Protein AF-A0A1Y3BEQ4-F1 (afdb_monomer_lite)

Secondary structure (DSSP, 8-state):
-HHHHHH-TTGGGTSPPPPHHHHHHTTTTTBTTBPPPHHHHHHHHHHHHHS----TTTS-THHHHHHHHHHHHHHHTSTT-------TT---SS--S----HHHHHHHHHTTSSS--

pLDDT: mean 78.17, std 21.46, range [35.81, 98.31]

Organism: Euroglyp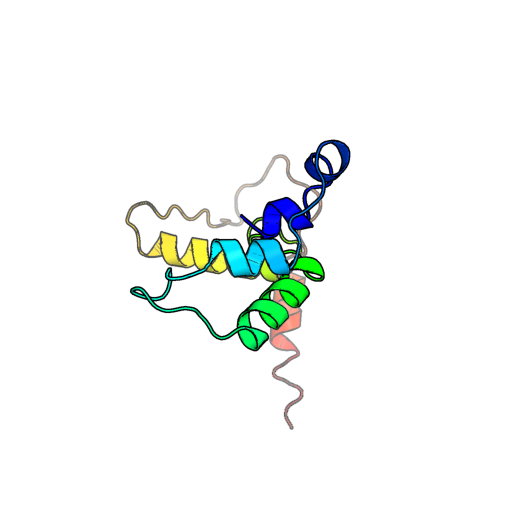hus maynei (NCBI:txid6958)

Structure (mmCIF, N/CA/C/O backbone):
data_AF-A0A1Y3BEQ4-F1
#
_entry.id   AF-A0A1Y3BEQ4-F1
#
loop_
_atom_site.group_PDB
_atom_site.id
_atom_site.type_symbol
_atom_site.label_atom_id
_atom_site.label_alt_id
_atom_site.label_comp_id
_atom_site.label_asym_id
_atom_site.label_entity_id
_atom_site.label_seq_id
_atom_site.pdbx_PDB_ins_code
_atom_site.Cartn_x
_atom_site.Cartn_y
_atom_site.Cartn_z
_atom_site.occupancy
_atom_site.B_iso_or_equiv
_atom_site.auth_seq_id
_atom_site.auth_comp_id
_atom_site.auth_asym_id
_atom_site.auth_atom_id
_atom_site.pdbx_PDB_model_num
ATOM 1 N N . MET A 1 1 ? -2.098 6.900 5.726 1.00 89.12 1 MET A N 1
ATOM 2 C CA . MET A 1 1 ? -0.632 6.675 5.760 1.00 89.12 1 MET A CA 1
ATOM 3 C C . MET A 1 1 ? -0.265 5.304 6.360 1.00 89.12 1 MET A C 1
ATOM 5 O O . MET A 1 1 ? 0.810 5.152 6.918 1.00 89.12 1 MET A O 1
ATOM 9 N N . LEU A 1 2 ? -1.121 4.279 6.232 1.00 95.69 2 LEU A N 1
ATOM 10 C CA . LEU A 1 2 ? -0.963 3.025 6.983 1.00 95.69 2 LEU A CA 1
ATOM 11 C C . LEU A 1 2 ? 0.298 2.229 6.599 1.00 95.69 2 LEU A C 1
ATOM 13 O O . LEU A 1 2 ? 0.994 1.74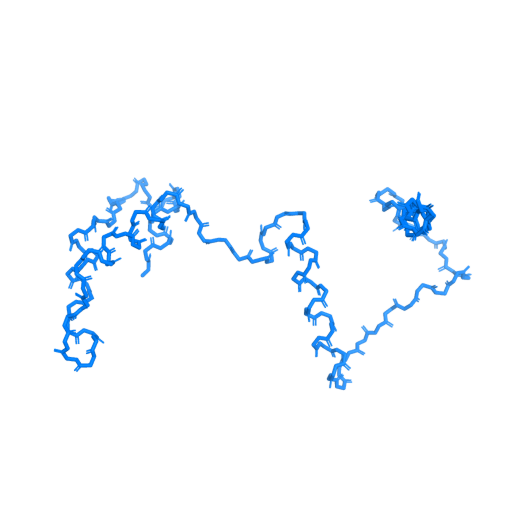8 7.478 1.00 95.69 2 LEU A O 1
ATOM 17 N N . ASN A 1 3 ? 0.630 2.128 5.307 1.00 95.50 3 ASN A N 1
ATOM 18 C CA . ASN A 1 3 ? 1.767 1.317 4.849 1.00 95.50 3 ASN A CA 1
ATOM 19 C C . ASN A 1 3 ? 3.103 1.736 5.491 1.00 95.50 3 ASN A C 1
ATOM 21 O O . ASN A 1 3 ? 3.801 0.914 6.073 1.00 95.50 3 ASN A O 1
ATOM 25 N N . VAL A 1 4 ? 3.427 3.032 5.434 1.00 93.62 4 VAL A N 1
ATOM 26 C CA . VAL A 1 4 ? 4.672 3.567 6.010 1.00 93.62 4 VAL A CA 1
ATOM 27 C C . VAL A 1 4 ? 4.693 3.377 7.523 1.00 93.62 4 VAL A C 1
ATOM 29 O O . VAL A 1 4 ? 5.707 2.971 8.073 1.00 93.62 4 VAL A O 1
ATOM 32 N N . ASP A 1 5 ? 3.574 3.632 8.194 1.00 94.50 5 AS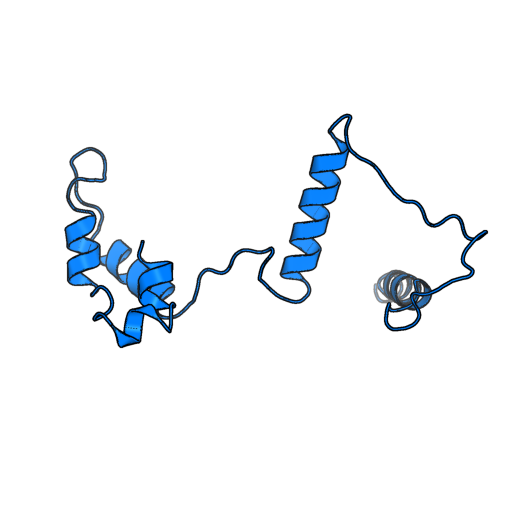P A N 1
ATOM 33 C CA . ASP A 1 5 ? 3.451 3.458 9.640 1.00 94.50 5 ASP A CA 1
ATOM 34 C C . ASP A 1 5 ? 3.684 1.997 10.083 1.00 94.50 5 ASP A C 1
ATOM 36 O O . ASP A 1 5 ? 4.416 1.739 11.039 1.00 94.50 5 ASP A O 1
ATOM 40 N N . GLN A 1 6 ? 3.149 1.023 9.338 1.00 94.94 6 GLN A N 1
ATOM 41 C CA . GLN A 1 6 ? 3.293 -0.397 9.671 1.00 94.94 6 GLN A CA 1
ATOM 42 C C . GLN A 1 6 ? 4.669 -0.984 9.324 1.00 94.94 6 GLN A C 1
ATOM 44 O O . GLN A 1 6 ? 5.072 -1.951 9.973 1.00 94.94 6 GLN A O 1
ATOM 49 N N . HIS A 1 7 ? 5.418 -0.421 8.367 1.00 94.00 7 HIS A N 1
ATOM 50 C CA . HIS A 1 7 ? 6.659 -1.034 7.850 1.00 94.00 7 HIS A CA 1
ATOM 51 C C . HIS A 1 7 ? 7.935 -0.222 8.085 1.00 94.00 7 HIS A C 1
ATOM 53 O O . HIS A 1 7 ? 9.035 -0.776 8.066 1.00 94.00 7 HIS A O 1
ATOM 59 N N . ASN A 1 8 ? 7.832 1.065 8.423 1.00 90.75 8 ASN A N 1
ATOM 60 C CA . ASN A 1 8 ? 9.009 1.894 8.661 1.00 90.75 8 ASN A CA 1
ATOM 61 C C . ASN A 1 8 ? 9.662 1.597 10.024 1.00 90.75 8 ASN A C 1
ATOM 63 O O . ASN A 1 8 ? 9.209 2.036 11.084 1.00 90.75 8 ASN A O 1
ATOM 67 N N . SER A 1 9 ? 10.799 0.901 9.978 1.00 85.50 9 SER A N 1
ATOM 68 C CA . SER A 1 9 ? 11.601 0.532 11.154 1.00 85.50 9 SER A CA 1
ATOM 69 C C . SER A 1 9 ? 12.084 1.723 11.994 1.00 85.50 9 SER A C 1
ATOM 71 O O . SER A 1 9 ? 12.316 1.556 13.190 1.00 85.50 9 SER A O 1
ATOM 73 N N . ASN A 1 10 ? 12.242 2.914 11.406 1.00 83.25 10 ASN A N 1
ATOM 74 C CA . ASN A 1 10 ? 12.673 4.108 12.140 1.00 83.25 10 ASN A CA 1
ATOM 75 C C . ASN A 1 10 ? 11.533 4.695 12.985 1.00 83.25 10 ASN A C 1
ATOM 77 O O . ASN A 1 10 ? 11.760 5.090 14.126 1.00 83.25 10 ASN A O 1
ATOM 81 N N . VAL A 1 11 ? 10.309 4.701 12.447 1.00 76.62 11 VAL A N 1
ATOM 82 C CA . VAL A 1 11 ? 9.114 5.245 13.119 1.00 76.62 11 VAL A CA 1
ATOM 83 C C . VAL A 1 11 ? 8.700 4.362 14.298 1.00 76.62 11 VAL A C 1
ATOM 85 O O . VAL A 1 11 ? 8.426 4.879 15.378 1.00 76.62 11 VAL A O 1
ATOM 88 N N . LYS A 1 12 ? 8.789 3.031 14.155 1.00 73.31 12 LYS A N 1
ATOM 89 C CA . LYS A 1 12 ? 8.492 2.068 15.237 1.00 73.31 12 LYS A CA 1
ATOM 90 C C . LYS A 1 12 ? 9.318 2.268 16.511 1.00 73.31 12 LYS A C 1
ATOM 92 O O . LYS A 1 12 ? 8.900 1.846 17.582 1.00 73.31 12 LYS A O 1
ATOM 97 N N . ARG A 1 13 ? 10.505 2.876 16.405 1.00 74.44 13 ARG A N 1
ATOM 98 C CA . ARG A 1 13 ? 11.365 3.166 17.566 1.00 74.44 13 ARG A CA 1
ATOM 99 C C . ARG A 1 13 ? 10.909 4.397 18.352 1.00 74.44 13 ARG A C 1
ATOM 101 O O . ARG A 1 13 ? 11.357 4.573 19.477 1.00 74.44 13 ARG A O 1
ATOM 108 N N . GLN A 1 14 ? 10.076 5.252 17.757 1.00 76.81 14 GLN A N 1
ATOM 109 C CA . GLN A 1 14 ? 9.663 6.538 18.327 1.00 76.81 14 GLN A CA 1
ATOM 110 C C . GLN A 1 14 ? 8.184 6.555 18.719 1.00 76.81 14 GLN A C 1
ATOM 112 O O . GLN A 1 14 ? 7.830 7.163 19.726 1.00 76.81 14 GLN A O 1
ATOM 117 N N . THR A 1 15 ? 7.323 5.891 17.948 1.00 82.38 15 THR A N 1
ATOM 118 C CA . THR A 1 15 ? 5.871 5.914 18.148 1.00 82.38 15 THR A CA 1
ATOM 119 C C . THR A 1 15 ? 5.263 4.533 17.946 1.00 82.38 15 THR A C 1
ATOM 121 O O . THR A 1 15 ? 5.746 3.738 17.136 1.00 82.38 15 THR A O 1
ATOM 124 N N . ASN A 1 16 ? 4.178 4.253 18.669 1.00 87.38 16 ASN A N 1
ATOM 125 C CA . ASN A 1 16 ? 3.437 3.011 18.490 1.00 87.38 16 ASN A CA 1
ATOM 126 C C . ASN A 1 16 ? 2.718 3.020 17.123 1.00 87.38 16 ASN A C 1
ATOM 128 O O . ASN A 1 16 ? 2.080 4.028 16.815 1.00 87.38 16 ASN A O 1
ATOM 132 N N . PRO A 1 17 ? 2.798 1.944 16.315 1.00 92.19 17 PRO A N 1
ATOM 133 C CA . PRO A 1 17 ? 2.091 1.869 15.037 1.00 92.19 17 PRO A CA 1
ATOM 134 C C . PRO A 1 17 ? 0.573 1.964 15.207 1.00 92.19 17 PRO A C 1
ATOM 136 O O . PRO A 1 17 ? 0.022 1.479 16.199 1.00 92.19 17 PRO A O 1
ATOM 139 N N . MET A 1 18 ? -0.103 2.508 14.196 1.00 94.81 18 MET A N 1
ATOM 140 C CA . MET A 1 18 ? -1.557 2.630 14.128 1.00 94.81 18 MET A CA 1
ATOM 141 C C . MET A 1 18 ? -2.233 1.269 14.316 1.00 94.81 18 MET A C 1
ATOM 143 O O . MET A 1 18 ? -1.926 0.277 13.642 1.00 94.81 18 MET A O 1
ATOM 147 N N . THR A 1 19 ? -3.188 1.222 15.233 1.00 96.50 19 THR A N 1
ATOM 148 C CA . THR A 1 19 ? -4.008 0.042 15.504 1.00 96.50 19 THR A CA 1
ATOM 149 C C . THR A 1 19 ? -5.142 -0.097 14.486 1.00 96.50 19 THR A C 1
ATOM 151 O O . THR A 1 19 ? -5.498 0.849 13.783 1.00 96.50 19 THR A O 1
ATOM 154 N N . CYS A 1 20 ? -5.741 -1.289 14.400 1.00 97.00 20 CYS A N 1
ATOM 155 C CA . CYS A 1 20 ? -6.885 -1.526 13.514 1.00 97.00 20 CYS A CA 1
ATOM 156 C C . CYS A 1 20 ? -8.065 -0.596 13.846 1.00 97.00 20 CYS A C 1
ATOM 158 O O . CYS A 1 20 ? -8.728 -0.089 12.945 1.00 97.00 20 CYS A O 1
ATOM 160 N N . GLU A 1 21 ? -8.311 -0.343 15.133 1.00 97.12 21 GLU A N 1
ATOM 161 C CA . GLU A 1 21 ? -9.393 0.537 15.581 1.00 97.12 21 GLU A CA 1
ATOM 162 C C . GLU A 1 21 ? -9.151 1.991 15.183 1.00 97.12 21 GLU A C 1
ATOM 164 O O . GLU A 1 21 ? -10.052 2.652 14.667 1.00 97.12 21 GLU A O 1
ATOM 169 N N . GLU A 1 22 ? -7.920 2.478 15.346 1.00 97.06 22 GLU A N 1
ATOM 170 C CA . GLU A 1 22 ? -7.535 3.816 14.892 1.00 97.06 22 GLU A CA 1
ATOM 171 C C . GLU A 1 22 ? -7.647 3.934 13.371 1.00 97.06 22 GLU A C 1
ATOM 173 O O . GLU A 1 22 ? -8.161 4.933 12.872 1.00 97.06 22 GLU A O 1
ATOM 178 N N . PHE A 1 23 ? -7.244 2.903 12.621 1.00 97.56 23 PHE A N 1
ATOM 179 C CA . PHE A 1 23 ? -7.404 2.873 11.168 1.00 97.56 23 PHE A CA 1
ATOM 180 C C . PHE A 1 23 ? -8.876 2.981 10.741 1.00 97.56 23 PHE A C 1
ATOM 182 O O . PHE A 1 23 ? -9.198 3.788 9.869 1.00 97.56 23 PHE A O 1
ATOM 189 N N . ILE A 1 24 ? -9.776 2.230 11.385 1.00 96.94 24 ILE A N 1
ATOM 190 C CA . ILE A 1 24 ? -11.220 2.292 11.114 1.00 96.94 24 ILE A CA 1
ATOM 191 C C . ILE A 1 24 ? -11.785 3.663 11.503 1.00 96.94 24 ILE A C 1
ATOM 193 O O . ILE A 1 24 ? -12.531 4.267 10.733 1.00 96.94 24 ILE A O 1
ATOM 197 N N . SER A 1 25 ? -11.405 4.184 12.672 1.00 96.81 25 SER A N 1
ATOM 198 C CA . SER A 1 25 ? -11.853 5.495 13.146 1.00 96.81 25 SER A CA 1
ATOM 199 C C . SER A 1 25 ? -11.428 6.622 12.202 1.00 96.81 25 SER A C 1
ATOM 201 O O . SER A 1 25 ? -12.219 7.521 11.924 1.00 96.81 25 SER A O 1
ATOM 203 N N . ASN A 1 26 ? -10.212 6.546 11.656 1.00 96.50 26 ASN A N 1
ATOM 204 C CA . ASN A 1 26 ? -9.676 7.521 10.706 1.00 96.50 26 ASN A CA 1
ATOM 205 C C . ASN A 1 26 ? -10.437 7.560 9.368 1.00 96.50 26 ASN A C 1
ATOM 207 O O . ASN A 1 26 ? -10.296 8.527 8.623 1.00 96.50 26 ASN A O 1
ATOM 211 N N . LEU A 1 27 ? -11.228 6.530 9.049 1.00 96.06 27 LEU A N 1
ATOM 212 C CA . LEU A 1 27 ? -11.985 6.418 7.798 1.00 96.06 27 LEU A CA 1
ATOM 213 C C . LEU A 1 27 ? -13.500 6.598 7.974 1.00 96.06 27 LEU A C 1
ATOM 215 O O . LEU A 1 27 ? -14.258 6.398 7.019 1.00 96.06 27 LEU A O 1
ATOM 219 N N . ARG A 1 28 ? -13.962 7.004 9.163 1.00 96.19 28 ARG A N 1
ATOM 220 C CA . ARG A 1 28 ? -15.383 7.286 9.404 1.00 96.19 28 ARG A CA 1
ATOM 221 C C . ARG A 1 28 ? -15.884 8.426 8.524 1.00 96.19 28 ARG A C 1
ATOM 223 O O . ARG A 1 28 ? -15.244 9.465 8.408 1.00 96.19 28 ARG A O 1
ATOM 230 N N . GLN A 1 29 ? -17.054 8.226 7.928 1.00 95.19 29 GLN A N 1
ATOM 231 C CA . GLN A 1 29 ? -17.767 9.178 7.072 1.00 95.19 29 GLN A CA 1
ATOM 232 C C . GLN A 1 29 ? -17.005 9.642 5.818 1.00 95.19 29 GLN A C 1
ATOM 234 O O . GLN A 1 29 ? -17.464 10.539 5.109 1.00 95.19 29 GLN A O 1
ATOM 239 N N . VAL A 1 30 ? -15.881 9.000 5.485 1.00 95.81 30 VAL A N 1
ATOM 240 C CA . VAL A 1 30 ? -15.077 9.327 4.297 1.00 95.81 30 VAL A CA 1
ATOM 241 C C . VAL A 1 30 ? -15.685 8.728 3.016 1.00 95.81 30 VAL A C 1
ATOM 243 O O . VAL A 1 30 ? -15.368 9.172 1.914 1.0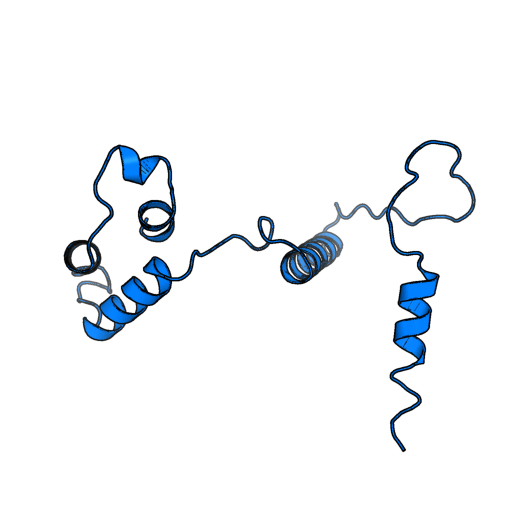0 95.81 30 VAL A O 1
ATOM 246 N N . ASN A 1 31 ? -16.631 7.788 3.120 1.00 94.62 31 ASN A N 1
ATOM 247 C CA . ASN A 1 31 ? -17.334 7.200 1.975 1.00 94.62 31 ASN A CA 1
ATOM 248 C C . ASN A 1 31 ? -18.556 8.043 1.563 1.00 94.62 31 ASN A C 1
ATOM 250 O O . ASN A 1 31 ? -19.704 7.615 1.699 1.00 94.62 31 ASN A O 1
ATOM 254 N N . GLY A 1 32 ? -18.325 9.290 1.142 1.00 94.12 32 GLY A N 1
ATOM 255 C CA . GLY A 1 32 ? -19.408 10.212 0.770 1.00 94.12 32 GLY A CA 1
ATOM 256 C C . GLY A 1 32 ? -20.369 10.511 1.928 1.00 94.12 32 GLY A C 1
ATOM 257 O O . GLY A 1 32 ? -21.583 10.528 1.738 1.00 94.12 32 GLY A O 1
ATOM 258 N N . GLY A 1 33 ? -19.834 10.678 3.143 1.00 94.75 33 GLY A N 1
ATOM 259 C CA . GLY A 1 33 ? -20.608 10.884 4.372 1.00 94.75 33 GLY A CA 1
ATOM 260 C C . GLY A 1 33 ? -21.033 9.594 5.084 1.00 94.75 33 GLY A C 1
ATOM 261 O O . GLY A 1 33 ? -21.602 9.664 6.174 1.00 94.75 33 GLY A O 1
ATOM 262 N N . LYS A 1 34 ? -20.752 8.421 4.501 1.00 95.06 34 LYS A N 1
ATOM 263 C CA . LYS A 1 34 ? -21.025 7.101 5.090 1.00 95.06 34 LYS A CA 1
ATOM 264 C C . LYS A 1 34 ? -19.748 6.426 5.583 1.00 95.06 34 LYS A C 1
ATOM 266 O O . LYS A 1 34 ? -18.641 6.788 5.183 1.00 95.06 34 LYS A O 1
ATOM 271 N N . ASP A 1 35 ? -19.925 5.416 6.424 1.00 96.56 35 ASP A N 1
ATOM 272 C CA . ASP A 1 35 ? -18.840 4.542 6.860 1.00 96.56 35 ASP A CA 1
ATOM 273 C C . ASP A 1 35 ? -18.616 3.417 5.835 1.00 96.56 35 ASP A C 1
ATOM 275 O O . ASP A 1 35 ? -19.541 2.988 5.136 1.00 96.56 35 ASP A O 1
ATOM 279 N N . PHE A 1 36 ? -17.369 2.961 5.719 1.00 97.38 36 PHE A N 1
ATOM 280 C CA . PHE A 1 36 ? -17.048 1.730 4.998 1.00 97.38 36 PHE A CA 1
ATOM 281 C C . PHE A 1 36 ? -17.418 0.507 5.843 1.00 97.38 36 PHE A C 1
ATOM 283 O O . PHE A 1 36 ? -17.535 0.599 7.066 1.00 97.38 36 PHE A O 1
ATOM 290 N N . ASP A 1 37 ? -17.575 -0.648 5.193 1.00 97.44 37 ASP A N 1
ATOM 291 C CA . ASP A 1 37 ? -17.787 -1.901 5.913 1.00 97.44 37 ASP A CA 1
ATOM 292 C C . ASP A 1 37 ? -16.599 -2.213 6.835 1.00 97.44 37 ASP A C 1
ATOM 294 O O . ASP A 1 37 ? -15.432 -2.131 6.440 1.00 97.44 37 ASP A O 1
ATOM 298 N N . ARG A 1 38 ? -16.909 -2.579 8.07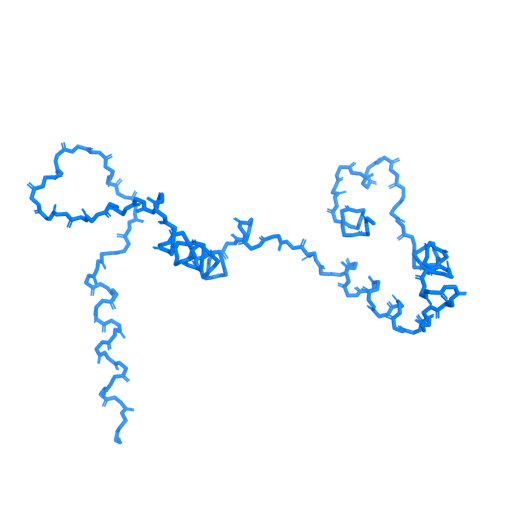9 1.00 96.88 38 ARG A N 1
ATOM 299 C CA . ARG A 1 38 ? -15.897 -2.780 9.114 1.00 96.88 38 ARG A CA 1
ATOM 300 C C . ARG A 1 38 ? -15.023 -3.993 8.816 1.00 96.88 38 ARG A C 1
ATOM 302 O O . ARG A 1 38 ? -13.809 -3.895 8.967 1.00 96.88 38 ARG A O 1
ATOM 309 N N . ASN A 1 39 ? -15.619 -5.100 8.374 1.00 97.62 39 ASN A N 1
ATOM 310 C CA . ASN A 1 39 ? -14.879 -6.331 8.097 1.00 97.62 39 ASN A CA 1
ATOM 311 C C . ASN A 1 39 ? -13.912 -6.123 6.930 1.00 97.62 39 ASN A C 1
ATOM 313 O O . ASN A 1 39 ? -12.738 -6.465 7.047 1.00 97.62 39 ASN A O 1
ATOM 317 N N . MET A 1 40 ? -14.365 -5.453 5.868 1.00 97.69 40 MET A N 1
ATOM 318 C CA . MET A 1 40 ? -13.512 -5.051 4.750 1.00 97.69 40 MET A CA 1
ATOM 319 C C . MET A 1 40 ? -12.305 -4.218 5.214 1.00 97.69 40 MET A C 1
ATOM 321 O O . MET A 1 40 ? -11.169 -4.516 4.845 1.00 97.69 40 MET A O 1
ATOM 325 N N . LEU A 1 41 ? -12.515 -3.191 6.047 1.00 98.00 41 LEU A N 1
ATOM 326 C CA . LEU A 1 41 ? -11.409 -2.377 6.566 1.00 98.00 41 LEU A CA 1
ATOM 327 C C . LEU A 1 41 ? -10.448 -3.193 7.440 1.00 98.00 41 LEU A C 1
ATOM 329 O O . LEU A 1 41 ? -9.233 -3.003 7.359 1.00 98.00 41 LEU A O 1
ATOM 333 N N . THR A 1 42 ? -10.972 -4.109 8.253 1.00 97.75 42 THR A N 1
ATOM 334 C CA . THR A 1 42 ? -10.164 -5.010 9.079 1.00 97.75 42 THR A CA 1
ATOM 335 C C . THR A 1 42 ? -9.317 -5.954 8.228 1.00 97.75 42 THR A C 1
ATOM 337 O O . THR A 1 42 ? -8.139 -6.150 8.528 1.00 97.75 42 THR A O 1
ATOM 340 N N . GLU A 1 43 ? -9.864 -6.520 7.155 1.00 98.31 43 GLU A N 1
ATOM 341 C CA . GLU A 1 43 ? -9.108 -7.361 6.222 1.00 98.31 43 GLU A CA 1
ATOM 342 C C . GLU A 1 43 ? -7.989 -6.566 5.544 1.00 98.31 43 GLU A C 1
ATOM 344 O O . GLU A 1 43 ? -6.828 -6.977 5.584 1.00 98.31 43 GLU A O 1
ATOM 349 N N . ILE A 1 44 ? -8.307 -5.382 5.010 1.00 97.94 44 ILE A N 1
ATOM 350 C CA . ILE A 1 44 ? -7.325 -4.485 4.385 1.00 97.94 44 ILE A CA 1
ATOM 351 C C . ILE A 1 44 ? -6.204 -4.132 5.370 1.00 97.94 44 ILE A C 1
ATOM 353 O O . ILE A 1 44 ? -5.028 -4.186 5.005 1.00 97.94 44 ILE A O 1
ATOM 357 N N . TYR A 1 45 ? -6.546 -3.815 6.624 1.00 98.25 45 TYR A N 1
ATOM 358 C CA . TYR A 1 45 ? -5.560 -3.515 7.660 1.00 98.25 45 TYR A CA 1
ATOM 359 C C . TYR A 1 45 ? -4.587 -4.677 7.867 1.00 98.25 45 TYR A C 1
ATOM 361 O O . TYR A 1 45 ? -3.376 -4.466 7.852 1.00 98.25 45 TYR A O 1
ATOM 369 N N . HIS A 1 46 ? -5.088 -5.905 8.023 1.00 97.88 46 HIS A N 1
ATOM 370 C CA . HIS A 1 46 ? -4.232 -7.070 8.250 1.00 97.88 46 HIS A CA 1
ATOM 371 C C . HIS A 1 46 ? -3.382 -7.420 7.027 1.00 97.88 46 HIS A C 1
ATOM 373 O O . HIS A 1 46 ? -2.208 -7.757 7.183 1.00 97.88 46 HIS A O 1
ATOM 379 N N . VAL A 1 47 ? -3.935 -7.299 5.816 1.00 98.06 47 VAL A N 1
ATOM 380 C CA . VAL A 1 47 ? -3.177 -7.509 4.576 1.00 98.06 47 VAL A CA 1
ATOM 381 C C . VAL A 1 47 ? -2.017 -6.523 4.491 1.00 98.06 47 VAL A C 1
ATOM 383 O O . VAL A 1 47 ? -0.891 -6.959 4.259 1.00 98.06 47 VAL A O 1
ATOM 386 N N . ILE A 1 48 ? -2.265 -5.232 4.733 1.00 97.69 48 ILE A N 1
ATOM 387 C CA . ILE A 1 48 ? -1.228 -4.193 4.695 1.00 97.69 48 ILE A CA 1
ATOM 388 C C . ILE A 1 48 ? -0.239 -4.372 5.842 1.00 97.69 48 ILE A C 1
ATOM 390 O O . ILE A 1 48 ? 0.953 -4.245 5.625 1.00 97.69 48 ILE A O 1
ATOM 394 N N . LYS A 1 49 ? -0.686 -4.693 7.058 1.00 96.12 49 LYS A N 1
ATOM 395 C CA . LYS A 1 49 ? 0.203 -4.900 8.211 1.00 96.12 49 LYS A CA 1
ATOM 396 C C . LYS A 1 49 ? 1.184 -6.052 8.000 1.00 96.12 49 LYS A C 1
ATOM 398 O O . LYS A 1 49 ? 2.327 -5.961 8.437 1.00 96.12 49 LYS A O 1
ATOM 403 N N . ASN A 1 50 ? 0.739 -7.124 7.349 1.00 96.75 50 ASN A N 1
ATOM 404 C CA . ASN A 1 50 ? 1.553 -8.318 7.133 1.00 96.75 50 ASN A CA 1
ATOM 405 C C . ASN A 1 50 ? 2.360 -8.266 5.828 1.00 96.75 50 ASN A C 1
ATOM 407 O O . ASN A 1 50 ? 3.395 -8.918 5.742 1.00 96.75 50 ASN A O 1
ATOM 411 N N . ASN A 1 51 ? 1.907 -7.502 4.829 1.00 96.06 51 ASN A N 1
ATOM 412 C CA . ASN A 1 51 ? 2.548 -7.405 3.520 1.00 96.06 51 ASN A CA 1
ATOM 413 C C . ASN A 1 51 ? 2.820 -5.942 3.170 1.00 96.06 51 ASN A C 1
ATOM 415 O O . ASN A 1 51 ? 1.895 -5.162 2.939 1.00 96.06 51 ASN A O 1
ATOM 419 N N . GLU A 1 52 ? 4.097 -5.580 3.100 1.00 95.88 52 GLU A N 1
ATOM 420 C CA . GLU A 1 52 ? 4.509 -4.238 2.703 1.00 95.88 52 GLU A CA 1
ATOM 421 C C . GLU A 1 52 ? 4.158 -3.953 1.240 1.00 95.88 52 GLU A C 1
ATOM 423 O O . GLU A 1 52 ? 4.470 -4.727 0.331 1.00 95.88 52 GLU A O 1
ATOM 428 N N . ILE A 1 53 ? 3.530 -2.801 1.003 1.00 95.19 53 ILE A N 1
ATOM 429 C CA . ILE A 1 53 ? 3.339 -2.271 -0.343 1.00 95.19 53 ILE A CA 1
ATOM 430 C C . ILE A 1 53 ? 4.627 -1.550 -0.737 1.00 95.19 53 ILE A C 1
ATOM 432 O O . ILE A 1 53 ? 4.915 -0.462 -0.236 1.00 95.19 53 ILE A O 1
ATOM 436 N N . VAL A 1 54 ? 5.379 -2.158 -1.652 1.00 94.50 54 VAL A N 1
ATOM 437 C CA . VAL A 1 54 ? 6.638 -1.626 -2.191 1.00 94.50 54 VAL A CA 1
ATOM 438 C C . VAL A 1 54 ? 6.417 -1.151 -3.622 1.00 94.50 54 VAL A C 1
ATOM 440 O O . VAL A 1 54 ? 5.719 -1.811 -4.400 1.00 94.50 54 VAL A O 1
ATOM 443 N N . MET A 1 55 ? 7.015 -0.021 -4.000 1.00 94.38 55 MET A N 1
ATOM 444 C CA . MET A 1 55 ? 6.894 0.467 -5.369 1.00 94.38 55 MET A CA 1
ATOM 445 C C . MET A 1 55 ? 7.591 -0.486 -6.347 1.00 94.38 55 MET A C 1
ATOM 447 O O . MET A 1 55 ? 8.687 -0.966 -6.061 1.00 94.38 55 MET A O 1
ATOM 451 N N . PRO A 1 56 ? 7.046 -0.706 -7.557 1.00 92.19 56 PRO A N 1
ATOM 452 C CA . PRO A 1 56 ? 7.673 -1.600 -8.533 1.00 92.19 56 PRO A CA 1
ATOM 453 C C . PRO A 1 56 ? 9.122 -1.227 -8.892 1.00 92.19 56 PRO A C 1
ATOM 455 O O . PRO A 1 56 ? 9.924 -2.097 -9.216 1.00 92.19 56 PRO A O 1
ATOM 458 N N . ALA A 1 57 ? 9.473 0.061 -8.817 1.00 92.19 57 ALA A N 1
ATOM 459 C CA . ALA A 1 57 ? 10.833 0.552 -9.049 1.00 92.19 57 ALA A CA 1
ATOM 460 C C . ALA A 1 57 ? 11.833 0.170 -7.937 1.00 92.19 57 ALA A C 1
ATOM 462 O O . ALA A 1 57 ? 13.032 0.083 -8.208 1.00 92.19 57 ALA A O 1
ATOM 463 N N . GLU A 1 58 ? 11.336 -0.035 -6.714 1.00 91.38 58 GLU A N 1
ATOM 464 C CA . GLU A 1 58 ? 12.094 -0.351 -5.493 1.00 91.38 58 GLU A CA 1
ATOM 465 C C . GLU A 1 58 ? 12.184 -1.868 -5.244 1.00 91.38 58 GLU A C 1
ATOM 467 O O . GLU A 1 58 ? 12.957 -2.324 -4.404 1.00 91.38 58 GLU A O 1
ATOM 472 N N . GLN A 1 59 ? 11.410 -2.663 -5.986 1.00 92.00 59 GLN A N 1
ATOM 473 C CA . GLN A 1 59 ? 11.459 -4.124 -5.950 1.00 92.00 59 GLN A CA 1
ATOM 474 C C . GLN A 1 59 ? 12.674 -4.676 -6.715 1.00 92.00 59 GLN A C 1
ATOM 476 O O . GLN A 1 59 ? 13.343 -3.968 -7.463 1.00 92.00 59 GLN A O 1
ATOM 481 N N . GLN A 1 60 ? 12.965 -5.967 -6.555 1.00 89.31 60 GLN A N 1
ATOM 482 C CA . GLN A 1 60 ? 14.060 -6.648 -7.256 1.00 89.31 60 GLN A CA 1
ATOM 483 C C . GLN A 1 60 ? 13.526 -7.686 -8.255 1.00 89.31 60 GLN A C 1
ATOM 485 O O . GLN A 1 60 ? 12.389 -8.151 -8.151 1.00 89.31 60 GLN A O 1
ATOM 490 N N . GLY A 1 61 ? 14.354 -8.044 -9.239 1.00 91.69 61 GLY A N 1
ATOM 491 C CA . GLY A 1 61 ? 14.046 -9.067 -10.240 1.00 91.69 61 GLY A CA 1
ATOM 492 C C . GLY A 1 61 ? 12.936 -8.682 -11.225 1.00 91.69 61 GLY A C 1
ATOM 493 O O . GLY A 1 61 ? 12.757 -7.514 -11.582 1.00 91.69 61 GLY A O 1
ATOM 494 N N . VAL A 1 62 ? 12.173 -9.692 -11.655 1.00 93.12 62 VAL A N 1
ATOM 495 C CA . VAL A 1 62 ? 11.231 -9.627 -12.789 1.00 93.12 62 VAL A CA 1
ATOM 496 C C . VAL A 1 62 ? 10.191 -8.511 -12.653 1.00 93.12 62 VAL A C 1
ATOM 498 O O . VAL A 1 62 ? 9.779 -7.925 -13.655 1.00 93.12 62 VAL A O 1
ATOM 501 N N . VAL A 1 63 ? 9.752 -8.181 -11.433 1.00 91.75 63 VAL A N 1
ATOM 502 C CA . VAL A 1 63 ? 8.732 -7.135 -11.247 1.00 91.75 63 VAL A CA 1
ATOM 503 C C . VAL A 1 63 ? 9.281 -5.757 -11.609 1.00 91.75 63 VAL A C 1
ATOM 505 O O . VAL A 1 63 ? 8.630 -5.015 -12.353 1.00 91.75 63 VAL A O 1
ATOM 508 N N . ARG A 1 64 ? 10.505 -5.448 -11.166 1.00 92.81 64 ARG A N 1
ATOM 509 C CA . ARG A 1 64 ? 11.189 -4.203 -11.520 1.00 92.81 64 ARG A CA 1
ATOM 510 C C . ARG A 1 64 ? 11.491 -4.146 -13.009 1.00 92.81 64 ARG A C 1
ATOM 512 O O . ARG A 1 64 ? 11.226 -3.126 -13.636 1.00 92.81 64 ARG A O 1
ATOM 519 N N . GLU A 1 65 ? 11.988 -5.234 -13.591 1.00 91.62 65 GLU A N 1
ATOM 520 C CA . GLU A 1 65 ? 12.263 -5.310 -15.032 1.00 91.62 65 GLU A CA 1
ATOM 521 C C . GLU A 1 65 ? 11.001 -5.050 -15.861 1.00 91.62 65 GLU A C 1
ATOM 523 O O . GLU A 1 65 ? 10.997 -4.195 -16.745 1.00 91.62 65 GLU A O 1
ATOM 528 N N . LYS A 1 66 ? 9.887 -5.711 -15.527 1.00 94.00 66 LYS A N 1
ATOM 529 C CA . LYS A 1 66 ? 8.595 -5.503 -16.194 1.00 94.00 66 LYS A CA 1
ATOM 530 C C . LYS A 1 66 ? 8.088 -4.071 -16.037 1.00 94.00 66 LYS A C 1
ATOM 532 O O . LYS A 1 66 ? 7.503 -3.525 -16.974 1.00 94.00 66 LYS A O 1
ATOM 537 N N . TYR A 1 67 ? 8.280 -3.464 -14.868 1.00 94.31 67 TYR A N 1
ATOM 538 C CA . TYR A 1 67 ? 7.935 -2.064 -14.643 1.00 94.31 67 TYR A CA 1
ATOM 539 C C . TYR A 1 67 ? 8.767 -1.126 -15.527 1.00 94.31 67 TYR A C 1
ATOM 541 O O . TYR A 1 67 ? 8.193 -0.305 -16.241 1.00 94.31 67 TYR A O 1
ATOM 549 N N . LEU A 1 68 ? 10.092 -1.294 -15.551 1.00 90.75 68 LEU A N 1
ATOM 550 C CA . LEU A 1 68 ? 10.985 -0.488 -16.385 1.00 90.75 68 LEU A CA 1
ATOM 551 C C . LEU A 1 68 ? 10.659 -0.631 -17.874 1.00 90.75 68 LEU A C 1
ATOM 553 O O . LEU A 1 68 ? 10.623 0.375 -18.581 1.00 90.75 68 LEU A O 1
ATOM 557 N N . TRP A 1 69 ? 10.333 -1.841 -18.335 1.00 90.38 69 TRP A N 1
ATOM 558 C CA . TRP A 1 69 ? 9.883 -2.056 -19.711 1.00 90.38 69 TRP A CA 1
ATOM 559 C C . TRP A 1 69 ? 8.611 -1.280 -20.039 1.00 90.38 69 TRP A C 1
ATOM 561 O O . TRP A 1 69 ? 8.549 -0.612 -21.068 1.00 90.38 69 TRP A O 1
ATOM 571 N N . LYS A 1 70 ? 7.609 -1.299 -19.153 1.00 90.94 70 LYS A N 1
ATOM 572 C CA . LYS A 1 70 ? 6.391 -0.496 -19.336 1.00 90.94 70 LYS A CA 1
ATOM 573 C C . LYS A 1 70 ? 6.693 1.003 -19.388 1.00 90.94 70 LYS A C 1
ATOM 575 O O . LYS A 1 70 ? 6.120 1.701 -20.220 1.00 90.94 70 LYS A O 1
ATOM 580 N N . CYS A 1 71 ? 7.585 1.497 -18.529 1.00 89.31 71 CYS A N 1
ATOM 581 C CA . CYS A 1 71 ? 8.015 2.896 -18.555 1.00 89.31 71 CYS A CA 1
ATOM 582 C C . CYS A 1 71 ? 8.711 3.256 -19.873 1.00 89.31 71 CYS A C 1
ATOM 584 O O . CYS A 1 71 ? 8.420 4.303 -20.445 1.00 89.31 71 CYS A O 1
ATOM 586 N N . LEU A 1 72 ? 9.587 2.383 -20.376 1.00 87.12 72 LEU A N 1
ATOM 587 C CA . LEU A 1 72 ? 10.289 2.593 -21.639 1.00 87.12 72 LEU A CA 1
ATOM 588 C C . LEU A 1 72 ? 9.327 2.659 -22.832 1.00 87.12 72 LEU A C 1
ATOM 590 O O . LEU A 1 72 ? 9.465 3.551 -23.667 1.00 87.12 72 LEU A O 1
ATOM 594 N N . LEU A 1 73 ? 8.356 1.740 -22.894 1.00 88.94 73 LEU A N 1
ATOM 595 C CA . LEU A 1 73 ? 7.325 1.723 -23.937 1.00 88.94 73 LEU A CA 1
ATOM 596 C C . LEU A 1 73 ? 6.474 2.993 -23.885 1.00 88.94 73 LEU A C 1
ATOM 598 O O . LEU A 1 73 ? 6.277 3.651 -24.896 1.00 88.94 73 LEU A O 1
ATOM 602 N N . LYS A 1 74 ? 6.043 3.413 -22.693 1.00 87.88 74 LYS A N 1
ATOM 603 C CA . LYS A 1 74 ? 5.293 4.666 -22.545 1.00 87.88 74 LYS A CA 1
ATOM 604 C C . LYS A 1 74 ? 6.109 5.885 -22.988 1.00 87.88 74 LYS A C 1
ATOM 606 O O . LYS A 1 74 ? 5.572 6.797 -23.604 1.00 87.88 74 LYS A O 1
ATOM 611 N N . ASN A 1 75 ? 7.410 5.903 -22.704 1.00 85.75 75 ASN A N 1
ATOM 612 C CA . ASN A 1 75 ? 8.282 6.980 -23.165 1.00 85.75 75 ASN A CA 1
ATOM 613 C C . ASN A 1 75 ? 8.476 6.973 -24.692 1.00 85.75 75 ASN A C 1
ATOM 615 O O . ASN A 1 75 ? 8.723 8.043 -25.247 1.00 85.75 75 ASN A O 1
ATOM 619 N N . SER A 1 76 ? 8.316 5.833 -25.380 1.00 85.19 76 SER A N 1
ATOM 620 C CA . SER A 1 76 ? 8.453 5.750 -26.849 1.00 85.19 76 SER A CA 1
ATOM 621 C C . SER A 1 76 ? 7.341 6.446 -27.594 1.00 85.19 76 SER A C 1
ATOM 623 O O . SER A 1 76 ? 7.516 6.855 -28.735 1.00 85.19 76 SER A O 1
ATOM 625 N N . GLU A 1 77 ? 6.194 6.584 -26.941 1.00 85.44 77 GLU A N 1
ATOM 626 C CA . GLU A 1 77 ? 5.049 7.321 -27.462 1.00 85.44 77 GLU A CA 1
ATOM 627 C C . GLU A 1 77 ? 5.263 8.841 -27.377 1.00 85.44 77 GLU A C 1
ATOM 629 O O . GLU A 1 77 ? 4.489 9.612 -27.942 1.00 85.44 77 GLU A O 1
ATOM 634 N N . THR A 1 78 ? 6.315 9.295 -26.686 1.00 84.38 78 THR A N 1
ATOM 635 C CA . THR A 1 78 ? 6.636 10.716 -26.532 1.00 84.38 78 THR A CA 1
ATOM 636 C C . THR A 1 78 ? 7.777 11.139 -27.455 1.00 84.38 78 THR A C 1
ATOM 638 O O . THR A 1 78 ? 8.709 10.380 -27.712 1.00 84.38 78 THR A O 1
ATOM 641 N N . LEU A 1 79 ? 7.765 12.404 -27.891 1.00 73.06 79 LEU A N 1
ATOM 642 C CA . LEU A 1 79 ? 8.829 12.997 -28.721 1.00 73.06 79 LEU A CA 1
ATOM 643 C C . LEU A 1 79 ? 10.205 13.047 -28.023 1.00 73.06 79 LEU A C 1
ATOM 645 O O . LEU A 1 79 ? 11.210 13.330 -28.668 1.00 73.06 79 LEU A O 1
ATOM 649 N N . SER A 1 80 ? 10.260 12.786 -26.714 1.00 71.31 80 SER A N 1
ATOM 650 C CA . SER A 1 80 ? 11.485 12.773 -25.903 1.00 71.31 80 SER A CA 1
ATOM 651 C C . SER A 1 80 ? 12.077 11.371 -25.706 1.00 71.31 80 SER A C 1
ATOM 653 O O . SER A 1 80 ? 13.060 11.228 -24.979 1.00 71.31 80 SER A O 1
ATOM 655 N N . GLY A 1 81 ? 11.500 10.332 -26.322 1.00 69.81 81 GLY A N 1
ATOM 656 C CA . GLY A 1 81 ? 12.014 8.966 -26.245 1.00 69.81 81 GLY A CA 1
ATOM 657 C C . GLY A 1 81 ? 13.364 8.820 -26.953 1.00 69.81 81 GLY A C 1
ATOM 658 O O . GLY A 1 81 ? 13.418 8.677 -28.172 1.00 69.81 81 GLY A O 1
ATOM 659 N N . VAL A 1 82 ? 14.466 8.845 -26.197 1.00 64.50 82 VAL A N 1
ATOM 660 C CA . VAL A 1 82 ? 15.818 8.578 -26.714 1.00 64.50 82 VAL A CA 1
ATOM 661 C C . VAL A 1 82 ? 16.158 7.103 -26.507 1.00 64.50 82 VAL A C 1
ATOM 663 O O . VAL A 1 82 ? 16.182 6.619 -25.375 1.00 64.50 82 VAL A O 1
ATOM 666 N N . TYR A 1 83 ? 16.453 6.396 -27.600 1.00 65.25 83 TYR A N 1
ATOM 667 C CA . TYR A 1 83 ? 16.837 4.983 -27.595 1.00 65.25 83 TYR A CA 1
ATOM 668 C C . TYR A 1 83 ? 18.310 4.834 -27.956 1.00 65.25 83 TYR A C 1
ATOM 670 O O . TYR A 1 83 ? 18.725 5.193 -29.057 1.00 65.25 83 TYR A O 1
ATOM 678 N N . TRP A 1 84 ? 19.095 4.254 -27.049 1.00 59.50 84 TRP A N 1
ATOM 679 C CA . TRP A 1 84 ? 20.457 3.825 -27.351 1.00 59.50 84 TRP A CA 1
ATOM 680 C C . TRP A 1 84 ? 20.408 2.410 -27.921 1.00 59.50 84 TRP A C 1
ATOM 682 O O . TRP A 1 84 ? 20.214 1.441 -27.190 1.00 59.50 84 TRP A O 1
ATOM 692 N N . PHE A 1 85 ? 20.553 2.284 -29.237 1.00 52.59 85 PHE A N 1
ATOM 693 C CA . PHE A 1 85 ? 20.780 0.991 -29.874 1.00 52.59 85 PHE A CA 1
ATOM 694 C C . PHE A 1 85 ? 22.269 0.650 -29.798 1.00 52.59 85 PHE A C 1
ATOM 696 O O . PHE A 1 85 ? 23.133 1.477 -30.093 1.00 52.59 85 PHE A O 1
ATOM 703 N N . HIS A 1 86 ? 22.579 -0.583 -29.403 1.00 51.06 86 HIS A N 1
ATOM 704 C CA . HIS A 1 86 ? 23.943 -1.090 -29.441 1.00 51.06 86 HIS A CA 1
ATOM 705 C C . HIS A 1 86 ? 24.308 -1.375 -30.905 1.00 51.06 86 HIS A C 1
ATOM 707 O O . HIS A 1 86 ? 24.034 -2.452 -31.429 1.00 51.06 86 HIS A O 1
ATOM 713 N N . SER A 1 87 ? 24.881 -0.393 -31.607 1.00 48.16 87 SER A N 1
ATOM 714 C CA . SER A 1 87 ? 25.586 -0.681 -32.858 1.00 48.16 87 SER A CA 1
ATOM 715 C C . SER A 1 87 ? 26.835 -1.469 -32.485 1.00 48.16 87 SER A C 1
ATOM 717 O O . SER A 1 87 ? 27.700 -0.945 -31.785 1.00 48.16 87 SER A O 1
ATOM 719 N N . ASN A 1 88 ? 26.931 -2.716 -32.947 1.00 49.53 88 ASN A N 1
ATOM 720 C CA . ASN A 1 88 ? 28.027 -3.663 -32.686 1.00 49.53 88 ASN A CA 1
ATOM 721 C C . ASN A 1 88 ? 29.429 -3.202 -33.158 1.00 49.53 88 ASN A C 1
ATOM 723 O O . ASN A 1 88 ? 30.322 -4.025 -33.337 1.00 49.53 88 ASN A O 1
ATOM 727 N N . SER A 1 89 ? 29.661 -1.911 -33.387 1.00 46.22 89 SER A N 1
ATOM 728 C CA . SER A 1 89 ? 30.889 -1.395 -33.988 1.00 46.22 89 SER A CA 1
ATOM 729 C C . SER A 1 89 ? 31.765 -0.534 -33.080 1.00 46.22 89 SER A C 1
ATOM 731 O O . SER A 1 89 ? 32.916 -0.326 -33.450 1.00 46.22 89 SER A O 1
ATOM 733 N N . VAL A 1 90 ? 31.336 -0.078 -31.894 1.00 43.38 90 VAL A N 1
ATOM 734 C CA . VAL A 1 90 ? 32.253 0.663 -31.002 1.00 43.38 90 VAL A CA 1
ATOM 735 C C . VAL A 1 90 ? 31.940 0.444 -29.519 1.00 43.38 90 VAL A C 1
ATOM 737 O O . VAL A 1 90 ? 31.148 1.163 -28.924 1.00 43.38 90 VAL A O 1
ATOM 740 N N . MET A 1 91 ? 32.662 -0.481 -28.883 1.00 38.41 91 MET A N 1
ATOM 741 C CA . MET A 1 91 ? 33.025 -0.338 -27.471 1.00 38.41 91 MET A CA 1
ATOM 742 C C . MET A 1 91 ? 34.476 -0.768 -27.254 1.00 38.41 91 MET A C 1
ATOM 744 O O . MET A 1 91 ? 34.791 -1.939 -27.067 1.00 38.41 91 MET A O 1
ATOM 748 N N . LYS A 1 92 ? 35.366 0.222 -27.199 1.00 41.84 92 LYS A N 1
ATOM 749 C CA . LYS A 1 92 ? 36.459 0.201 -26.228 1.00 41.84 92 LYS A CA 1
ATOM 750 C C . LYS A 1 92 ? 36.169 1.313 -25.235 1.00 41.84 92 LYS A C 1
ATOM 752 O O . LYS A 1 92 ? 36.435 2.472 -25.528 1.00 41.84 92 LYS A O 1
ATOM 757 N N . ASN A 1 93 ? 35.560 0.952 -24.109 1.00 43.44 93 ASN A N 1
ATOM 758 C CA . ASN A 1 93 ? 36.120 1.152 -22.769 1.00 43.44 93 ASN A CA 1
ATOM 759 C C . ASN A 1 93 ? 35.009 1.115 -21.705 1.00 43.44 93 ASN A C 1
ATOM 761 O O . ASN A 1 93 ? 34.146 1.982 -21.658 1.00 43.44 93 ASN A O 1
ATOM 765 N N . HIS A 1 94 ? 35.131 0.116 -20.826 1.00 41.72 94 HIS A N 1
ATOM 766 C CA . HIS A 1 94 ? 34.578 0.036 -19.471 1.00 41.72 94 HIS A CA 1
ATOM 767 C C . HIS A 1 94 ? 33.054 -0.051 -19.282 1.00 41.72 94 HIS A C 1
ATOM 769 O O . HIS A 1 94 ? 32.429 0.875 -18.783 1.00 41.72 94 HIS A O 1
ATOM 775 N N . PHE A 1 95 ? 32.503 -1.249 -19.498 1.00 35.81 95 PHE A N 1
ATOM 776 C CA . PHE A 1 95 ? 31.614 -1.888 -18.512 1.00 35.81 95 PHE A CA 1
ATOM 777 C C . PHE A 1 95 ? 31.664 -3.411 -18.728 1.00 35.81 95 PHE A C 1
ATOM 779 O O . PHE A 1 95 ? 30.862 -3.994 -19.452 1.00 35.81 95 PHE A O 1
ATOM 786 N N . GLN A 1 96 ? 32.706 -4.045 -18.188 1.00 43.75 96 GLN A N 1
ATOM 787 C CA . GLN A 1 96 ? 32.821 -5.502 -18.116 1.00 43.75 96 GLN A CA 1
ATOM 788 C C . GLN A 1 96 ? 32.210 -5.940 -16.777 1.00 43.75 96 GLN A C 1
ATOM 790 O O . GLN A 1 96 ? 32.543 -5.323 -15.768 1.00 43.75 96 GLN A O 1
ATOM 795 N N . GLN A 1 97 ? 31.404 -7.013 -16.809 1.00 47.66 97 GLN A N 1
ATOM 796 C CA . GLN A 1 97 ? 30.711 -7.696 -15.692 1.00 47.66 97 GLN A CA 1
ATOM 797 C C . GLN A 1 97 ? 29.438 -6.967 -15.219 1.00 47.66 97 GLN A C 1
ATOM 799 O O . GLN A 1 97 ? 29.502 -5.832 -14.780 1.00 47.66 97 GLN A O 1
ATOM 804 N N . ASP A 1 98 ? 28.208 -7.477 -15.294 1.00 43.91 98 ASP A N 1
ATOM 805 C CA . ASP A 1 98 ? 27.674 -8.808 -15.580 1.00 43.91 98 ASP A CA 1
ATOM 806 C C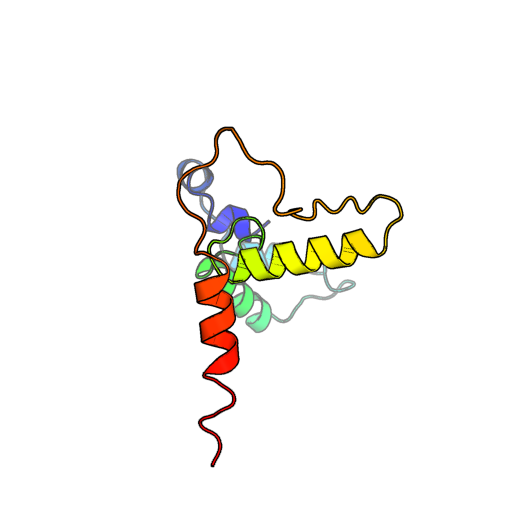 . ASP A 1 98 ? 26.313 -8.639 -16.273 1.00 43.91 98 ASP A C 1
ATOM 808 O O . ASP A 1 98 ? 25.286 -8.420 -15.635 1.00 43.91 98 ASP A O 1
ATOM 812 N N . SER A 1 99 ? 26.285 -8.692 -17.603 1.00 42.28 99 SER A N 1
ATOM 813 C CA . SER A 1 99 ? 25.030 -8.781 -18.356 1.00 42.28 99 SER A CA 1
ATOM 814 C C . SER A 1 99 ? 25.004 -10.146 -19.036 1.00 42.28 99 SER A C 1
ATOM 816 O O . SER A 1 99 ? 25.944 -10.440 -19.780 1.00 42.28 99 SER A O 1
ATOM 818 N N . PRO A 1 100 ? 23.994 -11.002 -18.785 1.00 43.38 100 PRO A N 1
ATOM 819 C CA . PRO A 1 100 ? 23.881 -12.270 -19.491 1.00 43.38 100 PRO A CA 1
ATOM 820 C C . PRO A 1 100 ? 23.824 -11.975 -20.990 1.00 43.38 100 PRO A C 1
ATOM 822 O O . PRO A 1 100 ? 23.040 -11.140 -21.446 1.00 43.38 100 PRO A O 1
ATOM 825 N N . SER A 1 101 ? 24.727 -12.599 -21.746 1.00 51.00 101 SER A N 1
ATOM 826 C CA . SER A 1 101 ? 24.887 -12.332 -23.170 1.00 51.00 101 SER A CA 1
ATOM 827 C C . SER A 1 101 ? 23.576 -12.585 -23.911 1.00 51.00 101 SER A C 1
ATOM 829 O O . SER A 1 101 ? 22.839 -13.517 -23.591 1.00 51.00 101 SER A O 1
ATOM 831 N N . LEU A 1 102 ? 23.303 -11.787 -24.945 1.00 45.31 102 LEU A N 1
ATOM 832 C CA . LEU A 1 102 ? 22.125 -11.937 -25.811 1.00 45.31 102 LEU A CA 1
ATOM 833 C C . LEU A 1 102 ? 21.955 -13.371 -26.354 1.00 45.31 102 LEU A C 1
ATOM 835 O O . LEU A 1 102 ? 20.829 -13.802 -26.570 1.00 45.31 102 LEU A O 1
ATOM 839 N N . SER A 1 103 ? 23.039 -14.148 -26.460 1.00 46.66 103 SER A N 1
ATOM 840 C CA . SER A 1 103 ? 23.003 -15.577 -26.799 1.00 46.66 103 SER A CA 1
ATOM 841 C C . SER A 1 103 ? 22.234 -16.448 -25.793 1.00 46.66 103 SER A C 1
ATOM 843 O O . SER A 1 103 ? 21.627 -17.439 -26.188 1.00 46.66 103 SER A O 1
ATOM 845 N N . VAL A 1 104 ? 22.207 -16.087 -24.505 1.00 50.59 104 VAL A N 1
ATOM 846 C CA . VAL A 1 104 ? 21.426 -16.786 -23.468 1.00 50.59 104 VAL A CA 1
ATOM 847 C C . VAL A 1 104 ? 19.932 -16.519 -23.659 1.00 50.59 104 VAL A C 1
ATOM 849 O O . VAL A 1 104 ? 19.120 -17.438 -23.569 1.00 50.59 104 VAL A O 1
ATOM 852 N N . VAL A 1 105 ? 19.573 -15.273 -23.982 1.00 47.53 105 VAL A N 1
ATOM 853 C CA . VAL A 1 105 ? 18.182 -14.857 -24.220 1.00 47.53 105 VAL A CA 1
ATOM 854 C C . VAL A 1 105 ? 17.648 -15.455 -25.526 1.00 47.53 105 VAL A C 1
ATOM 856 O O . VAL A 1 105 ? 16.502 -15.898 -25.585 1.00 47.53 105 VAL A O 1
ATOM 859 N N . GLU A 1 106 ? 18.487 -15.539 -26.559 1.00 45.97 106 GLU A N 1
ATOM 860 C CA . GLU A 1 106 ? 18.108 -16.070 -27.870 1.00 45.97 106 GLU A CA 1
ATOM 861 C C . GLU A 1 106 ? 17.970 -17.605 -27.870 1.00 45.97 106 GLU A C 1
ATOM 863 O O . GLU A 1 106 ? 17.041 -18.140 -28.480 1.00 45.97 106 GLU A O 1
ATOM 868 N N . ASN A 1 107 ? 18.809 -18.319 -27.110 1.00 48.34 107 ASN A N 1
ATOM 869 C CA . ASN A 1 107 ? 18.682 -19.771 -26.939 1.00 48.34 107 ASN A CA 1
ATOM 870 C C . ASN A 1 107 ? 17.430 -20.160 -26.132 1.00 48.34 107 ASN A C 1
ATOM 872 O O . ASN A 1 107 ? 16.795 -21.171 -26.430 1.00 48.34 107 ASN A O 1
ATOM 876 N N . HIS A 1 108 ? 17.010 -19.337 -25.164 1.00 47.78 108 HIS A N 1
ATOM 877 C CA . HIS A 1 108 ? 15.804 -19.611 -24.376 1.00 47.78 108 HIS A CA 1
ATOM 878 C C . HIS A 1 108 ? 14.500 -19.375 -25.168 1.00 47.78 108 HIS A C 1
ATOM 880 O O . HIS A 1 108 ? 13.471 -19.980 -24.863 1.00 47.78 108 HIS A O 1
ATOM 886 N N . PHE A 1 109 ? 14.530 -18.531 -26.205 1.00 45.72 109 PHE A N 1
ATOM 887 C CA . PHE A 1 109 ? 13.370 -18.262 -27.065 1.00 45.72 109 PHE A CA 1
ATOM 888 C C . PHE A 1 109 ? 13.169 -19.311 -28.171 1.00 45.72 109 PHE A C 1
ATOM 890 O O . PHE A 1 109 ? 12.061 -19.447 -28.692 1.00 45.72 109 PHE A O 1
ATOM 897 N N . LYS A 1 110 ? 14.223 -20.054 -28.538 1.00 45.03 110 LYS A N 1
ATOM 898 C CA . LYS A 1 110 ? 14.145 -21.131 -29.540 1.00 45.03 110 LYS A CA 1
ATOM 899 C C . LYS A 1 110 ? 13.699 -22.467 -28.939 1.00 45.03 110 LYS A C 1
ATOM 901 O O . LYS A 1 110 ? 12.899 -23.153 -29.563 1.00 45.03 110 LYS A O 1
ATOM 906 N N . ASN A 1 111 ? 14.093 -22.778 -27.703 1.00 48.59 111 ASN A N 1
ATOM 907 C CA . ASN A 1 111 ? 13.747 -24.060 -27.072 1.00 48.59 111 ASN A CA 1
ATOM 908 C C . ASN A 1 111 ? 12.291 -24.192 -26.591 1.00 48.59 111 ASN A C 1
ATOM 910 O O . ASN A 1 111 ? 11.871 -25.290 -26.264 1.00 48.59 111 ASN A O 1
ATOM 914 N N . THR A 1 112 ? 11.485 -23.128 -26.559 1.00 47.69 112 THR A N 1
ATOM 915 C CA . THR A 1 112 ? 10.062 -23.232 -26.166 1.00 47.69 112 THR A CA 1
ATOM 916 C C . THR A 1 112 ? 9.104 -23.421 -27.342 1.00 47.69 112 THR A C 1
ATOM 918 O O . THR A 1 112 ? 7.895 -23.492 -27.130 1.00 47.69 112 THR A O 1
ATOM 921 N N . LYS A 1 113 ? 9.612 -23.516 -28.580 1.00 48.03 113 LYS A N 1
ATOM 922 C CA . LYS A 1 113 ? 8.795 -23.812 -29.771 1.00 48.03 113 LYS A CA 1
ATOM 923 C C . LYS A 1 113 ? 8.955 -25.234 -30.315 1.00 48.03 113 LYS A C 1
ATOM 925 O O . LYS A 1 113 ? 8.204 -25.580 -31.221 1.00 48.03 113 LYS A O 1
ATOM 930 N N . GLU A 1 114 ? 9.869 -26.043 -29.779 1.00 48.97 114 GLU A N 1
ATOM 931 C CA . GLU A 1 114 ? 10.075 -27.424 -30.251 1.00 48.97 114 GLU A CA 1
ATOM 932 C C . GLU A 1 114 ? 9.437 -28.505 -29.354 1.00 48.97 114 GLU A C 1
ATOM 934 O O . GLU A 1 114 ? 9.197 -29.601 -29.843 1.00 48.97 114 GLU A O 1
ATOM 939 N N . ASP A 1 115 ? 9.002 -28.190 -28.127 1.00 49.34 115 ASP A N 1
ATOM 940 C CA . ASP A 1 115 ? 8.337 -29.158 -27.225 1.00 49.34 115 ASP A CA 1
ATOM 941 C C . ASP A 1 115 ? 6.793 -29.080 -27.266 1.00 49.34 115 ASP A C 1
ATOM 943 O O . ASP A 1 115 ? 6.101 -29.170 -26.252 1.00 49.34 115 ASP A O 1
ATOM 947 N N . SER A 1 116 ? 6.211 -28.866 -28.445 1.00 49.19 116 SER A N 1
ATOM 948 C CA . SER A 1 116 ? 4.759 -28.991 -28.654 1.00 49.19 116 SER A CA 1
ATOM 949 C C . SER A 1 116 ? 4.453 -29.868 -29.862 1.00 49.19 116 SER A C 1
ATOM 951 O O . SER A 1 116 ? 3.908 -29.388 -30.855 1.00 49.19 116 SER A O 1
ATOM 953 N N . VAL A 1 117 ? 4.802 -31.152 -29.741 1.00 42.66 117 VAL A N 1
ATOM 954 C CA . VAL A 1 117 ? 4.114 -32.299 -30.360 1.00 42.66 117 VAL A CA 1
ATOM 955 C C . VAL A 1 117 ? 4.079 -33.433 -29.344 1.00 42.66 117 VAL A C 1
ATOM 957 O O . VAL A 1 117 ? 5.151 -33.740 -28.783 1.00 42.66 117 VAL A O 1
#

Foldseek 3Di:
DQQCLLPPPVNVVPDPGDDLVNQQVVQACVPVHHGDDSVVSSVVNVCSNVDHDDDQCRDDDPSVVVVVVVVLVVCVVDPPNDDDDPPVPDDDDDDDDDDDDVVVVVVVVVVVVPPDD

Sequence (117 aa):
MLNVDQHNSNVKRQTNPMTCEEFISNLRQVNGGKDFDRNMLTEIYHVIKNNEIVMPAEQQGVVREKYLWKCLLKNSETLSGVYWFHSNSVMKNHFQQDSPSLSVVENHFKNTKEDSV

Radius of gyration: 23.68 Å; chains: 1; bounding box: 58×45×52 Å

InterPro domains:
  IPR000904 Sec7 domain [PF01369] (1-53)
  IPR000904 Sec7 domain [PS50190] (1-51)
  IPR023394 Sec7, C-terminal domain superfamily [G3DSA:1.10.1000.11] (1-63)
  IPR035999 Sec7 domain superfamily [SSF48425] (1-58)